Protein AF-A0A7V9NKD0-F1 (afdb_monomer_lite)

pLDDT: mean 90.9, std 12.56, range [38.41, 98.81]

Structure (mmCIF, N/CA/C/O backbone):
data_AF-A0A7V9NKD0-F1
#
_entry.id   AF-A0A7V9NKD0-F1
#
loop_
_atom_site.group_PDB
_atom_site.id
_atom_site.type_symbol
_atom_site.label_atom_id
_atom_site.label_alt_id
_atom_site.label_comp_id
_atom_site.label_asym_id
_atom_site.label_entity_id
_atom_site.label_seq_id
_atom_site.pdbx_PDB_ins_code
_atom_site.Cartn_x
_atom_site.Cartn_y
_atom_site.Cartn_z
_atom_site.occupancy
_atom_site.B_iso_or_equiv
_atom_site.auth_seq_id
_atom_site.auth_comp_id
_atom_site.auth_asym_id
_atom_site.auth_atom_id
_atom_site.pdbx_PDB_model_num
ATOM 1 N N . MET A 1 1 ? 20.950 27.154 -24.302 1.00 38.41 1 MET A N 1
ATOM 2 C CA . MET A 1 1 ? 19.906 26.334 -23.655 1.00 38.41 1 MET A CA 1
ATOM 3 C C . MET A 1 1 ? 20.230 24.880 -23.964 1.00 38.41 1 MET A C 1
ATOM 5 O O . MET A 1 1 ? 20.122 24.531 -25.132 1.00 38.41 1 MET A O 1
ATOM 9 N N . PRO A 1 2 ? 20.737 24.061 -23.029 1.00 47.97 2 PRO A N 1
ATOM 10 C CA . PRO A 1 2 ? 20.968 22.654 -23.325 1.00 47.97 2 PRO A CA 1
ATOM 11 C C . PRO A 1 2 ? 19.629 21.907 -23.300 1.00 47.97 2 PRO A C 1
ATOM 13 O O . PRO A 1 2 ? 18.811 22.114 -22.407 1.00 47.97 2 PRO A O 1
ATOM 16 N N . HIS A 1 3 ? 19.400 21.084 -24.321 1.00 48.84 3 HIS A N 1
ATOM 17 C CA . HIS A 1 3 ? 18.248 20.198 -24.432 1.00 48.84 3 HIS A CA 1
ATOM 18 C C . HIS A 1 3 ? 18.273 19.200 -23.267 1.00 48.84 3 HIS A C 1
ATOM 20 O O . HIS A 1 3 ? 19.286 18.535 -23.052 1.00 48.84 3 HIS A O 1
ATOM 26 N N . ALA A 1 4 ? 17.189 19.119 -22.494 1.00 56.69 4 ALA A N 1
ATOM 27 C CA . ALA A 1 4 ? 17.049 18.122 -21.441 1.00 56.69 4 ALA A CA 1
ATOM 28 C C . ALA A 1 4 ? 16.957 16.733 -22.093 1.00 56.69 4 ALA A C 1
ATOM 30 O O . ALA A 1 4 ? 15.902 16.325 -22.571 1.00 56.69 4 ALA A O 1
ATOM 31 N N . HIS A 1 5 ? 18.088 16.038 -22.186 1.00 58.84 5 HIS A N 1
ATOM 32 C CA . HIS A 1 5 ? 18.107 14.617 -22.502 1.00 58.84 5 HIS A CA 1
ATOM 33 C C . HIS A 1 5 ? 17.499 13.869 -21.311 1.00 58.84 5 HIS A C 1
ATOM 35 O O . HIS A 1 5 ? 17.912 14.114 -20.179 1.00 58.84 5 HIS A O 1
ATOM 41 N N . ALA A 1 6 ? 16.518 12.997 -21.566 1.00 62.44 6 ALA A N 1
ATOM 42 C CA . ALA A 1 6 ? 15.931 12.143 -20.536 1.00 62.44 6 ALA A CA 1
ATOM 43 C C . ALA A 1 6 ? 17.046 11.375 -19.816 1.00 62.44 6 ALA A C 1
ATOM 45 O O . ALA A 1 6 ? 17.891 10.744 -20.462 1.00 62.44 6 ALA A O 1
ATOM 46 N N . SER A 1 7 ? 17.077 11.465 -18.490 1.00 69.75 7 SER A N 1
ATOM 47 C CA . SER A 1 7 ? 18.040 10.727 -17.687 1.00 69.75 7 SER A CA 1
ATOM 48 C C . SER A 1 7 ? 17.719 9.224 -17.731 1.00 69.75 7 SER A C 1
ATOM 50 O O . SER A 1 7 ? 16.583 8.830 -18.010 1.00 69.75 7 SER A O 1
ATOM 52 N N . PRO A 1 8 ? 18.690 8.344 -17.432 1.00 68.19 8 PRO A N 1
ATOM 53 C CA . PRO A 1 8 ? 18.405 6.923 -17.245 1.00 68.19 8 PRO A CA 1
ATOM 54 C C . PRO A 1 8 ? 17.301 6.658 -16.202 1.00 68.19 8 PRO A C 1
ATOM 56 O O . PRO A 1 8 ? 16.548 5.698 -16.357 1.00 68.19 8 PRO A O 1
ATOM 59 N N . GLY A 1 9 ? 17.173 7.521 -15.184 1.00 75.00 9 GLY A N 1
ATOM 60 C CA . GLY A 1 9 ? 16.097 7.471 -14.189 1.00 75.00 9 GLY A CA 1
ATOM 61 C C . GLY A 1 9 ? 14.720 7.754 -14.792 1.00 75.00 9 GLY A C 1
ATOM 62 O O . GLY A 1 9 ? 13.778 7.005 -14.539 1.00 75.00 9 GLY A O 1
ATOM 63 N N . ASP A 1 10 ? 14.620 8.748 -15.680 1.00 78.06 10 ASP A N 1
ATOM 64 C CA . ASP A 1 10 ? 13.370 9.089 -16.377 1.00 78.06 10 ASP A CA 1
ATOM 65 C C . ASP A 1 10 ? 12.874 7.939 -17.261 1.00 78.06 10 ASP A C 1
ATOM 67 O O . ASP A 1 10 ? 11.694 7.589 -17.243 1.00 78.06 10 ASP A O 1
ATOM 71 N N . VAL A 1 11 ? 13.780 7.309 -18.017 1.00 81.44 11 VAL A N 1
ATOM 72 C CA . VAL A 1 11 ? 13.440 6.160 -18.875 1.00 81.44 11 VAL A CA 1
ATOM 73 C C . VAL A 1 11 ? 12.959 4.981 -18.030 1.00 81.44 11 VAL A C 1
ATOM 75 O O . VAL A 1 11 ? 11.964 4.337 -18.366 1.00 81.44 11 VAL A O 1
ATOM 78 N N . GLN A 1 12 ? 13.631 4.720 -16.907 1.00 83.00 12 GLN A N 1
ATOM 79 C CA . GLN A 1 12 ? 13.252 3.640 -16.003 1.00 83.00 12 GLN A CA 1
ATOM 80 C C . GLN A 1 12 ? 11.898 3.901 -15.337 1.00 83.00 12 GLN A C 1
ATOM 82 O O . GLN A 1 12 ? 11.090 2.980 -15.211 1.00 83.00 12 GLN A O 1
ATOM 87 N N . ALA A 1 13 ? 11.623 5.146 -14.952 1.00 85.44 13 ALA A N 1
ATOM 88 C CA . ALA A 1 13 ? 10.338 5.545 -14.404 1.00 85.44 13 ALA A CA 1
ATOM 89 C C . ALA A 1 13 ? 9.192 5.356 -15.406 1.00 85.44 13 ALA A C 1
ATOM 91 O O . ALA A 1 13 ? 8.137 4.844 -15.029 1.00 85.44 13 ALA A O 1
ATOM 92 N N . VAL A 1 14 ? 9.394 5.727 -16.675 1.00 88.94 14 VAL A N 1
ATOM 93 C CA . VAL A 1 14 ? 8.405 5.491 -17.740 1.00 88.94 14 VAL A CA 1
ATOM 94 C C . VAL A 1 14 ? 8.135 3.999 -17.899 1.00 88.94 14 VAL A C 1
ATOM 96 O O . VAL A 1 14 ? 6.975 3.600 -17.860 1.00 88.94 14 VAL A O 1
ATOM 99 N N . ALA A 1 15 ? 9.176 3.167 -17.967 1.00 89.88 15 ALA A N 1
ATOM 100 C CA . ALA A 1 15 ? 9.013 1.716 -18.060 1.00 89.88 15 ALA A CA 1
ATOM 101 C C . ALA A 1 15 ? 8.244 1.132 -16.857 1.00 89.88 15 ALA A C 1
ATOM 103 O O . ALA A 1 15 ? 7.357 0.295 -17.028 1.00 89.88 15 ALA A O 1
ATOM 104 N N . THR A 1 16 ? 8.523 1.607 -15.638 1.00 93.06 16 THR A N 1
ATOM 105 C CA . THR A 1 16 ? 7.759 1.219 -14.442 1.00 93.06 16 THR A CA 1
ATOM 106 C C . THR A 1 16 ? 6.286 1.609 -14.583 1.00 93.06 16 THR A C 1
ATOM 108 O O . THR A 1 16 ? 5.412 0.784 -14.324 1.00 93.06 16 THR A O 1
ATOM 111 N N . MET A 1 17 ? 5.982 2.833 -15.027 1.00 94.00 17 MET A N 1
ATOM 112 C CA . MET A 1 17 ? 4.598 3.291 -15.225 1.00 94.00 17 MET A CA 1
ATOM 113 C C . MET A 1 17 ? 3.870 2.513 -16.328 1.00 94.00 17 MET A C 1
ATOM 115 O O . MET A 1 17 ? 2.688 2.206 -16.177 1.00 94.00 17 MET A O 1
ATOM 119 N N . GLU A 1 18 ? 4.558 2.142 -17.408 1.00 94.88 18 GLU A N 1
ATOM 120 C CA . GLU A 1 18 ? 4.004 1.279 -18.457 1.00 94.88 18 GLU A CA 1
ATOM 121 C C . GLU A 1 18 ? 3.605 -0.091 -17.897 1.00 94.88 18 GLU A C 1
ATOM 123 O O . GLU A 1 18 ? 2.497 -0.567 -18.152 1.00 94.88 18 GLU A O 1
ATOM 128 N N . GLN A 1 19 ? 4.461 -0.699 -17.071 1.00 96.50 19 GLN A N 1
ATOM 129 C CA . GLN A 1 19 ? 4.154 -1.968 -16.407 1.00 96.50 19 GLN A CA 1
ATOM 130 C C . GLN A 1 19 ? 2.996 -1.836 -15.407 1.00 96.50 19 GLN A C 1
ATOM 132 O O . GLN A 1 19 ? 2.135 -2.716 -15.348 1.00 96.50 19 GLN A O 1
ATOM 137 N N . GLN A 1 20 ? 2.931 -0.731 -14.656 1.00 97.00 20 GLN A N 1
ATOM 138 C CA . GLN A 1 20 ? 1.811 -0.439 -13.756 1.00 97.00 20 GLN A CA 1
ATOM 139 C C . GLN A 1 20 ? 0.487 -0.332 -14.522 1.00 97.00 20 GLN A C 1
ATOM 141 O O . GLN A 1 20 ? -0.511 -0.938 -14.127 1.00 97.00 20 GLN A O 1
ATOM 146 N N . LEU A 1 21 ? 0.476 0.401 -15.638 1.00 97.12 21 LEU A N 1
ATOM 147 C CA . LEU A 1 21 ? -0.704 0.541 -16.487 1.00 97.12 21 LEU A CA 1
ATOM 148 C C . LEU A 1 21 ? -1.125 -0.806 -17.088 1.00 97.12 21 LEU A C 1
ATOM 150 O O . LEU A 1 21 ? -2.304 -1.155 -17.029 1.00 97.12 21 LEU A O 1
ATOM 154 N N . ALA A 1 22 ? -0.174 -1.583 -17.613 1.00 97.69 22 ALA A N 1
ATOM 155 C CA . ALA A 1 22 ? -0.443 -2.916 -18.147 1.00 97.69 22 ALA A CA 1
ATOM 156 C C . ALA A 1 22 ? -1.078 -3.829 -17.089 1.00 97.69 22 ALA A C 1
ATOM 158 O O . ALA A 1 22 ? -2.082 -4.489 -17.361 1.00 97.69 22 ALA A O 1
ATOM 159 N N . ALA A 1 23 ? -0.556 -3.819 -15.862 1.00 98.12 23 ALA A N 1
ATOM 160 C CA . ALA A 1 23 ? -1.126 -4.596 -14.770 1.00 98.12 23 ALA A CA 1
ATOM 161 C C . ALA A 1 23 ? -2.550 -4.160 -14.404 1.00 98.12 23 ALA A C 1
ATOM 163 O O . ALA A 1 23 ? -3.406 -5.012 -14.171 1.00 98.12 23 ALA A O 1
ATOM 164 N N . LEU A 1 24 ? -2.833 -2.856 -14.381 1.00 98.00 24 LEU A N 1
ATOM 165 C CA . LEU A 1 24 ? -4.179 -2.341 -14.114 1.00 98.00 24 LEU A CA 1
ATOM 166 C C . LEU A 1 24 ? -5.186 -2.767 -15.192 1.00 98.00 24 LEU A C 1
ATOM 168 O O . LEU A 1 24 ? -6.304 -3.161 -14.859 1.00 98.00 24 LEU A O 1
ATOM 172 N N . LEU A 1 25 ? -4.785 -2.752 -16.467 1.00 98.44 25 LEU A N 1
ATOM 173 C CA . LEU A 1 25 ? -5.613 -3.252 -17.570 1.00 98.44 25 LEU A CA 1
ATOM 174 C C . LEU A 1 25 ? -5.869 -4.759 -17.439 1.00 98.44 25 LEU A C 1
ATOM 176 O O . LEU A 1 25 ? -7.007 -5.207 -17.547 1.00 98.44 25 LEU A O 1
ATOM 180 N N . LEU A 1 26 ? -4.836 -5.540 -17.119 1.00 98.44 26 LEU A N 1
ATOM 181 C CA . LEU A 1 26 ? -4.969 -6.979 -16.876 1.00 98.44 26 LEU A CA 1
ATOM 182 C C . LEU A 1 26 ? -5.878 -7.281 -15.676 1.00 98.44 26 LEU A C 1
ATOM 184 O O . LEU A 1 26 ? -6.659 -8.230 -15.727 1.00 98.44 26 LEU A O 1
ATOM 188 N N . MET A 1 27 ? -5.826 -6.471 -14.615 1.00 98.19 27 MET A N 1
ATOM 189 C CA . MET A 1 27 ? -6.758 -6.577 -13.488 1.00 98.19 27 MET A CA 1
ATOM 190 C C . MET A 1 27 ? -8.203 -6.324 -13.921 1.00 98.19 27 MET A C 1
ATOM 192 O O . MET A 1 27 ? -9.085 -7.083 -13.521 1.00 98.19 27 MET A O 1
ATOM 196 N N . ALA A 1 28 ? -8.444 -5.306 -14.753 1.00 97.69 28 ALA A N 1
ATOM 197 C CA . ALA A 1 28 ? -9.773 -5.017 -15.294 1.00 97.69 28 ALA A CA 1
ATOM 198 C C . ALA A 1 28 ? -10.307 -6.160 -16.180 1.00 97.69 28 ALA A C 1
ATOM 200 O O . ALA A 1 28 ? -11.498 -6.463 -16.138 1.00 97.69 28 ALA A O 1
ATOM 201 N N . ASP A 1 29 ? -9.419 -6.851 -16.897 1.00 98.00 29 ASP A N 1
ATOM 202 C CA . ASP A 1 29 ? -9.729 -8.038 -17.705 1.00 98.00 29 ASP A CA 1
ATOM 203 C C . ASP A 1 29 ? -9.874 -9.337 -16.880 1.00 98.00 29 ASP A C 1
ATOM 205 O O . ASP A 1 29 ? -10.090 -10.414 -17.442 1.00 98.00 29 ASP A O 1
ATOM 209 N N . GLY A 1 30 ? -9.705 -9.288 -15.553 1.00 97.62 30 GLY A N 1
ATOM 210 C CA . GLY A 1 30 ? -9.736 -10.469 -14.679 1.00 97.62 30 GLY A CA 1
ATOM 211 C C . GLY A 1 30 ? -8.490 -11.364 -14.764 1.00 97.62 30 GLY A C 1
ATOM 212 O O . GLY A 1 30 ? -8.460 -12.456 -14.192 1.00 97.62 30 GLY A O 1
ATOM 213 N N . LYS A 1 31 ? -7.427 -10.913 -15.437 1.00 98.38 31 LYS A N 1
ATOM 214 C CA . LYS A 1 31 ? -6.146 -11.621 -15.603 1.00 98.38 31 LYS A CA 1
ATOM 215 C C . LYS A 1 31 ? -5.192 -11.313 -14.450 1.00 98.38 31 LYS A C 1
ATOM 217 O O . LYS A 1 31 ? -4.067 -10.850 -14.630 1.00 98.38 31 LYS A O 1
ATOM 222 N N . SER A 1 32 ? -5.639 -11.581 -13.226 1.00 97.62 32 SER A N 1
ATOM 223 C CA . SER A 1 32 ? -4.927 -11.159 -12.014 1.00 97.62 32 SER A CA 1
ATOM 224 C C . SER A 1 32 ? -3.547 -11.799 -11.833 1.00 97.62 32 SER A C 1
ATOM 226 O O . SER A 1 32 ? -2.692 -11.211 -11.183 1.00 97.62 32 SER A O 1
ATOM 228 N N . LYS A 1 33 ? -3.302 -12.995 -12.389 1.00 97.88 33 LYS A N 1
ATOM 229 C CA . LYS A 1 33 ? -1.971 -13.629 -12.328 1.00 97.88 33 LYS A CA 1
ATOM 230 C C . LYS A 1 33 ? -0.945 -12.835 -13.134 1.00 97.88 33 LYS A C 1
ATOM 232 O O . LYS A 1 33 ? 0.090 -12.468 -12.587 1.00 97.88 33 LYS A O 1
ATOM 237 N N . ASP A 1 34 ? -1.286 -12.514 -14.377 1.00 97.75 34 ASP A N 1
ATOM 238 C CA . ASP A 1 34 ? -0.429 -11.748 -15.282 1.00 97.75 34 ASP A CA 1
ATOM 239 C C . ASP A 1 34 ? -0.201 -10.335 -14.724 1.00 97.75 34 ASP A C 1
ATOM 241 O O . ASP A 1 34 ? 0.922 -9.839 -14.699 1.00 97.75 34 ASP A O 1
ATOM 245 N N . ALA A 1 35 ? -1.248 -9.709 -14.173 1.00 98.31 35 ALA A N 1
ATOM 246 C CA . ALA A 1 35 ? -1.127 -8.408 -13.520 1.00 98.31 35 ALA A CA 1
ATOM 247 C C . ALA A 1 35 ? -0.108 -8.408 -12.366 1.00 98.31 35 ALA A C 1
ATOM 249 O O . ALA A 1 35 ? 0.697 -7.483 -12.241 1.00 98.31 35 ALA A O 1
ATOM 250 N N . LEU A 1 36 ? -0.121 -9.449 -11.526 1.00 98.38 36 LEU A N 1
ATOM 251 C CA . LEU A 1 36 ? 0.832 -9.588 -10.423 1.00 98.38 36 LEU A CA 1
ATOM 252 C C . LEU A 1 36 ? 2.265 -9.799 -10.918 1.00 98.38 36 LEU A C 1
ATOM 254 O O . LEU A 1 36 ? 3.199 -9.311 -10.280 1.00 98.38 36 LEU A O 1
ATOM 258 N N . GLU A 1 37 ? 2.452 -10.486 -12.045 1.00 97.62 37 GLU A N 1
ATOM 259 C CA . GLU A 1 37 ? 3.766 -10.638 -12.667 1.00 97.62 37 GLU A CA 1
ATOM 260 C C . GLU A 1 37 ? 4.316 -9.280 -13.125 1.00 97.62 37 GLU A C 1
ATOM 262 O O . GLU A 1 37 ? 5.406 -8.890 -12.696 1.00 97.62 37 GLU A O 1
ATO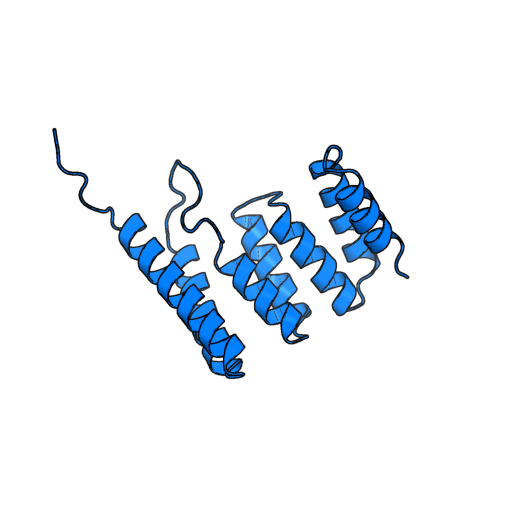M 267 N N . PHE A 1 38 ? 3.533 -8.509 -13.888 1.00 96.94 38 PHE A N 1
ATOM 268 C CA . PHE A 1 38 ? 3.918 -7.159 -14.322 1.00 96.94 38 PHE A CA 1
ATOM 269 C C . PHE A 1 38 ? 4.223 -6.231 -13.142 1.00 96.94 38 PHE A C 1
ATOM 271 O O . PHE A 1 38 ? 5.242 -5.541 -13.144 1.00 96.94 38 PHE A O 1
ATOM 278 N N . MET A 1 39 ? 3.396 -6.247 -12.096 1.00 98.00 39 MET A N 1
ATOM 279 C CA . MET A 1 39 ? 3.637 -5.414 -10.914 1.00 98.00 39 MET A CA 1
ATOM 280 C C . MET A 1 39 ? 4.861 -5.835 -10.108 1.00 98.00 39 MET A C 1
ATOM 282 O O . MET A 1 39 ? 5.544 -4.981 -9.543 1.00 98.00 39 MET A O 1
ATOM 286 N N . THR A 1 40 ? 5.161 -7.133 -10.046 1.00 96.75 40 THR A N 1
ATOM 287 C CA . THR A 1 40 ? 6.378 -7.620 -9.383 1.00 96.75 40 THR A CA 1
ATOM 288 C C . THR A 1 40 ? 7.619 -7.131 -10.125 1.00 96.75 40 THR A C 1
ATOM 290 O O . THR A 1 40 ? 8.583 -6.696 -9.492 1.00 96.75 40 THR A O 1
ATOM 293 N N . GLN A 1 41 ? 7.581 -7.139 -11.461 1.00 94.88 41 GLN A N 1
ATOM 294 C CA . GLN A 1 41 ? 8.650 -6.587 -12.292 1.00 94.88 41 GLN A CA 1
ATOM 295 C C . GLN A 1 41 ? 8.789 -5.072 -12.091 1.00 94.88 41 GLN A C 1
ATOM 297 O O . GLN A 1 41 ? 9.903 -4.609 -11.848 1.00 94.88 41 GLN A O 1
ATOM 302 N N . ALA A 1 42 ? 7.675 -4.332 -12.084 1.00 95.06 42 ALA A N 1
ATOM 303 C CA . ALA A 1 42 ? 7.655 -2.887 -11.847 1.00 95.06 42 ALA A CA 1
ATOM 304 C C . ALA A 1 42 ? 8.271 -2.518 -10.491 1.00 95.06 42 ALA A C 1
ATOM 306 O O . ALA A 1 42 ? 9.141 -1.652 -10.407 1.00 95.06 42 ALA A O 1
ATOM 307 N N . ALA A 1 43 ? 7.881 -3.228 -9.430 1.00 95.12 43 ALA A N 1
ATOM 308 C CA . ALA A 1 43 ? 8.425 -3.022 -8.092 1.00 95.12 43 ALA A CA 1
ATOM 309 C C . ALA A 1 43 ? 9.932 -3.311 -8.025 1.00 95.12 43 ALA A C 1
ATOM 311 O O . ALA A 1 43 ? 10.694 -2.516 -7.478 1.00 95.12 43 ALA A O 1
ATOM 312 N N . ALA A 1 44 ? 10.384 -4.417 -8.621 1.00 92.50 44 ALA A N 1
ATOM 313 C CA . ALA A 1 44 ? 11.805 -4.758 -8.661 1.00 92.50 44 ALA A CA 1
ATOM 314 C C . ALA A 1 44 ? 12.633 -3.782 -9.515 1.00 92.50 44 ALA A C 1
ATOM 316 O O . ALA A 1 44 ? 13.824 -3.601 -9.263 1.00 92.50 44 ALA A O 1
ATOM 317 N N . ALA A 1 45 ? 12.036 -3.187 -10.547 1.00 89.75 45 ALA A N 1
ATOM 318 C CA . ALA A 1 45 ? 12.678 -2.187 -11.387 1.00 89.75 45 ALA A CA 1
ATOM 319 C C . ALA A 1 45 ? 12.828 -0.845 -10.653 1.00 89.75 45 ALA A C 1
ATOM 321 O O . ALA A 1 45 ? 13.924 -0.283 -10.613 1.00 89.75 45 ALA A O 1
ATOM 322 N N . GLU A 1 46 ? 11.766 -0.375 -9.996 1.00 89.81 46 GLU A N 1
ATOM 323 C CA . GLU A 1 46 ? 11.798 0.851 -9.192 1.00 89.81 46 GLU A CA 1
ATOM 324 C C . GLU A 1 46 ? 12.788 0.749 -8.023 1.00 89.81 46 GLU A C 1
ATOM 326 O O . GLU A 1 46 ? 13.563 1.677 -7.790 1.00 89.81 46 GLU A O 1
ATOM 331 N N . ASP A 1 47 ? 12.852 -0.398 -7.338 1.00 88.50 47 ASP A N 1
ATOM 332 C CA . ASP A 1 47 ? 13.775 -0.601 -6.213 1.00 88.50 47 ASP A CA 1
ATOM 333 C C . ASP A 1 47 ? 15.251 -0.431 -6.600 1.00 88.50 47 ASP A C 1
ATOM 335 O O . ASP A 1 47 ? 16.061 -0.004 -5.776 1.00 88.50 47 ASP A O 1
ATOM 339 N N . ARG A 1 48 ? 15.606 -0.725 -7.858 1.00 85.56 48 ARG A N 1
ATOM 340 C CA . ARG A 1 48 ? 16.970 -0.563 -8.391 1.00 85.56 48 ARG A CA 1
ATOM 341 C C . ARG A 1 48 ? 17.298 0.874 -8.779 1.00 85.56 48 ARG A C 1
ATOM 343 O O . ARG A 1 48 ? 18.460 1.175 -9.045 1.00 85.56 48 ARG A O 1
ATOM 350 N N . THR A 1 49 ? 16.300 1.750 -8.822 1.00 79.88 49 THR A N 1
ATOM 351 C CA . THR A 1 49 ? 16.506 3.154 -9.167 1.00 79.88 49 THR A CA 1
ATOM 352 C C . THR A 1 49 ? 17.077 3.882 -7.948 1.00 79.88 49 THR A C 1
ATOM 354 O O . THR A 1 49 ? 16.522 3.739 -6.848 1.00 79.88 49 THR A O 1
ATOM 357 N N . PRO A 1 50 ? 18.172 4.652 -8.098 1.00 74.44 50 PRO A N 1
ATOM 358 C CA . PRO A 1 50 ? 18.701 5.481 -7.024 1.00 74.44 50 PRO A CA 1
ATOM 359 C C . PRO A 1 50 ? 17.640 6.426 -6.459 1.00 74.44 50 PRO A C 1
ATOM 361 O O . PRO A 1 50 ? 16.665 6.775 -7.122 1.00 74.44 50 PRO A O 1
ATOM 364 N N . TYR A 1 51 ? 17.834 6.853 -5.215 1.00 68.62 51 TYR A N 1
ATOM 365 C CA . TYR A 1 51 ? 17.012 7.916 -4.659 1.00 68.62 51 TYR A CA 1
ATOM 366 C C . TYR A 1 51 ? 17.420 9.238 -5.318 1.00 68.62 51 TYR A C 1
ATOM 368 O O . TYR A 1 51 ? 18.523 9.733 -5.081 1.00 68.62 51 TYR A O 1
ATOM 376 N N . GLU A 1 52 ? 16.564 9.787 -6.175 1.00 66.94 52 GLU A N 1
ATOM 377 C CA . GLU A 1 52 ? 16.801 11.085 -6.804 1.00 66.94 52 GLU A CA 1
ATOM 378 C C . GLU A 1 52 ? 16.285 12.231 -5.924 1.00 66.94 52 GLU A C 1
ATOM 380 O O . GLU A 1 52 ? 15.312 12.093 -5.179 1.00 66.94 52 GLU A O 1
ATOM 385 N N . PHE A 1 53 ? 16.950 13.387 -5.996 1.00 55.69 53 PHE A N 1
ATOM 386 C CA . PHE A 1 53 ? 16.471 14.607 -5.352 1.00 55.69 53 PHE A CA 1
ATOM 387 C C . PHE A 1 53 ? 15.350 15.220 -6.192 1.00 55.69 53 PHE A C 1
ATOM 389 O O . PHE A 1 53 ? 15.593 15.760 -7.267 1.00 55.69 53 PHE A O 1
ATOM 396 N N . GLY A 1 54 ? 14.125 15.171 -5.681 1.00 62.09 54 GLY A N 1
ATOM 397 C CA . GLY A 1 54 ? 12.948 15.701 -6.359 1.00 62.09 54 GLY A CA 1
ATOM 398 C C . GLY A 1 54 ? 11.679 14.994 -5.888 1.00 62.09 54 GLY A C 1
ATOM 399 O O . GLY A 1 54 ? 11.737 14.171 -4.971 1.00 62.09 54 GLY A O 1
ATOM 400 N N . PRO A 1 55 ? 10.513 15.316 -6.471 1.00 62.78 55 PRO A N 1
ATOM 401 C CA . PRO A 1 55 ? 9.311 14.515 -6.280 1.00 62.78 55 PRO A CA 1
ATOM 402 C C 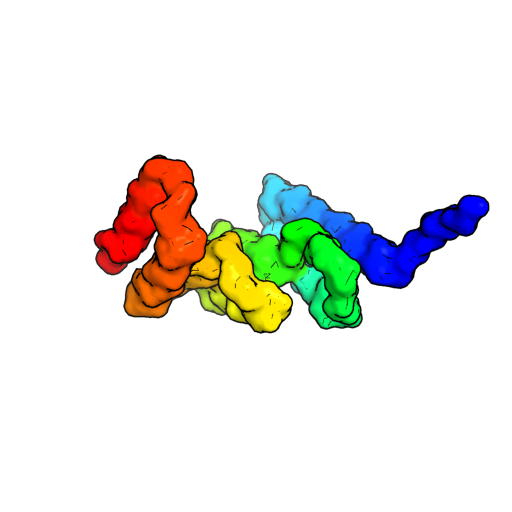. PRO A 1 55 ? 9.591 13.051 -6.658 1.00 62.78 55 PRO A C 1
ATOM 404 O O . PRO A 1 55 ? 10.300 12.818 -7.636 1.00 62.78 55 PRO A O 1
ATOM 407 N N . PRO A 1 56 ? 9.050 12.064 -5.924 1.00 64.94 56 PRO A N 1
ATOM 408 C CA . PRO A 1 56 ? 9.244 10.664 -6.272 1.00 64.94 56 PRO A CA 1
ATOM 409 C C . PRO A 1 56 ? 8.686 10.388 -7.671 1.00 64.94 56 PRO A C 1
ATOM 411 O O . PRO A 1 56 ? 7.541 10.736 -7.972 1.00 64.94 56 PRO A O 1
ATOM 414 N N . VAL A 1 57 ? 9.500 9.749 -8.508 1.00 71.50 57 VAL A N 1
ATOM 415 C CA . VAL A 1 57 ? 9.097 9.256 -9.824 1.00 71.50 57 VAL A CA 1
ATOM 416 C C . VAL A 1 57 ? 9.260 7.729 -9.811 1.00 71.50 57 VAL A C 1
ATOM 418 O O . VAL A 1 57 ? 10.363 7.255 -9.539 1.00 71.50 57 VAL A O 1
ATOM 421 N N . PRO A 1 58 ? 8.194 6.947 -10.063 1.00 78.56 58 PRO A N 1
ATOM 422 C CA . PRO A 1 58 ? 6.829 7.373 -10.386 1.00 78.56 58 PRO A CA 1
ATOM 423 C C . PRO A 1 58 ? 6.059 7.980 -9.190 1.00 78.56 58 PRO A C 1
ATOM 425 O O . PRO A 1 58 ? 6.315 7.632 -8.036 1.00 78.56 58 PRO A O 1
ATOM 428 N N . PRO A 1 59 ? 5.050 8.845 -9.441 1.00 84.38 59 PRO A N 1
ATOM 429 C CA . PRO A 1 59 ? 4.253 9.469 -8.376 1.00 84.38 59 PRO A CA 1
ATOM 430 C C . PRO A 1 59 ? 3.474 8.447 -7.527 1.00 84.38 59 PRO A C 1
ATOM 432 O O . PRO A 1 59 ? 3.246 8.657 -6.328 1.00 84.38 59 PRO A O 1
ATOM 435 N N . LYS A 1 60 ? 3.083 7.319 -8.136 1.00 91.25 60 LYS A N 1
ATOM 436 C CA . LYS A 1 60 ? 2.561 6.134 -7.449 1.00 91.25 60 LYS A CA 1
ATOM 437 C C . LYS A 1 60 ? 3.682 5.093 -7.337 1.00 91.25 60 LYS A C 1
ATOM 439 O O . LYS A 1 60 ? 4.003 4.475 -8.351 1.00 91.25 60 LYS A O 1
ATOM 444 N N . PRO A 1 61 ? 4.237 4.846 -6.138 1.00 93.50 61 PRO A N 1
ATOM 445 C CA . PRO A 1 61 ? 5.231 3.796 -5.961 1.00 93.50 61 PRO A CA 1
ATOM 446 C C . PRO A 1 61 ? 4.659 2.428 -6.339 1.00 93.50 61 PRO A C 1
ATOM 448 O O . PRO A 1 61 ? 3.548 2.069 -5.928 1.00 93.50 61 PRO A O 1
ATOM 451 N N . ALA A 1 62 ? 5.421 1.638 -7.086 1.00 95.94 62 ALA A N 1
ATOM 452 C CA . ALA A 1 62 ? 5.026 0.320 -7.564 1.00 95.94 62 ALA A CA 1
ATOM 453 C C . ALA A 1 62 ? 4.780 -0.656 -6.413 1.00 95.94 62 ALA A C 1
ATOM 455 O O . ALA A 1 62 ? 3.823 -1.425 -6.471 1.00 95.94 62 ALA A O 1
ATOM 456 N N . ARG A 1 63 ? 5.566 -0.579 -5.329 1.00 97.06 63 ARG A N 1
ATOM 457 C CA . ARG A 1 63 ? 5.318 -1.356 -4.102 1.00 97.06 63 ARG A CA 1
ATOM 458 C C . ARG A 1 63 ? 3.944 -1.040 -3.503 1.00 97.06 63 ARG A C 1
ATOM 460 O O . ARG A 1 63 ? 3.192 -1.952 -3.179 1.00 97.06 63 ARG A O 1
ATOM 467 N N . GLU A 1 64 ? 3.567 0.235 -3.428 1.00 97.81 64 GLU A N 1
ATOM 468 C CA . GLU A 1 64 ? 2.253 0.627 -2.911 1.00 97.81 64 GLU A CA 1
ATOM 469 C C . GLU A 1 64 ? 1.110 0.129 -3.810 1.00 97.81 64 GLU A C 1
ATOM 471 O O . GLU A 1 64 ? 0.126 -0.409 -3.309 1.00 97.81 64 GLU A O 1
ATOM 476 N N . LEU A 1 65 ? 1.236 0.269 -5.136 1.00 98.19 65 LEU A N 1
ATOM 477 C CA . LEU A 1 65 ? 0.221 -0.233 -6.072 1.00 98.19 65 LEU A CA 1
ATOM 478 C C . LEU A 1 65 ? 0.112 -1.769 -6.048 1.00 98.19 65 LEU A C 1
ATOM 480 O O . LEU A 1 65 ? -0.989 -2.315 -6.093 1.00 98.19 65 LEU A O 1
ATOM 484 N N . LEU A 1 66 ? 1.235 -2.482 -5.935 1.00 98.56 66 LEU A N 1
ATOM 485 C CA . LEU A 1 66 ? 1.224 -3.941 -5.831 1.00 98.56 66 LEU A CA 1
ATOM 486 C C . LEU A 1 66 ? 0.529 -4.385 -4.537 1.00 98.56 66 LEU A C 1
ATOM 488 O O . LEU A 1 66 ? -0.257 -5.330 -4.566 1.00 98.56 66 LEU A O 1
ATOM 492 N N . GLY A 1 67 ? 0.757 -3.680 -3.424 1.00 98.62 67 GLY A N 1
ATOM 493 C CA . GLY A 1 67 ? 0.032 -3.900 -2.171 1.00 98.62 67 GLY A CA 1
ATOM 494 C C . GLY A 1 67 ? -1.482 -3.721 -2.320 1.00 98.62 67 GLY A C 1
ATOM 495 O O . GLY A 1 67 ? -2.250 -4.564 -1.860 1.00 98.62 67 GLY A O 1
ATOM 496 N N . GLU A 1 68 ? -1.929 -2.676 -3.018 1.00 98.62 68 GLU A N 1
ATOM 497 C CA . GLU A 1 68 ? -3.356 -2.435 -3.291 1.00 98.62 68 GLU A CA 1
ATOM 498 C C . GLU A 1 68 ? -3.985 -3.546 -4.140 1.00 98.62 68 GLU A C 1
ATOM 500 O O . GLU A 1 68 ? -5.068 -4.040 -3.813 1.00 98.62 68 GLU A O 1
ATOM 505 N N . ILE A 1 69 ? -3.291 -3.988 -5.192 1.00 98.56 69 ILE A N 1
ATOM 506 C CA . ILE A 1 69 ? -3.742 -5.103 -6.032 1.00 98.56 69 ILE A CA 1
ATOM 507 C C . ILE A 1 69 ? -3.842 -6.383 -5.195 1.00 98.56 69 ILE A C 1
ATOM 509 O O . ILE A 1 69 ? -4.869 -7.061 -5.226 1.00 98.56 69 ILE A O 1
ATOM 513 N N . LEU A 1 70 ? -2.828 -6.694 -4.388 1.00 98.75 70 LEU A N 1
ATOM 514 C CA . LEU A 1 70 ? -2.838 -7.868 -3.513 1.00 98.75 70 LEU A CA 1
ATOM 515 C C . LEU A 1 70 ? -3.985 -7.827 -2.490 1.00 98.75 70 LEU A C 1
ATOM 517 O O . LEU A 1 70 ? -4.661 -8.842 -2.319 1.00 98.75 70 LEU A O 1
ATOM 521 N N . LEU A 1 71 ? -4.261 -6.671 -1.877 1.00 98.56 71 LEU A N 1
ATOM 522 C CA . LEU A 1 71 ? -5.417 -6.481 -0.989 1.00 98.56 71 LEU A CA 1
ATOM 523 C C . LEU A 1 71 ? -6.743 -6.754 -1.699 1.00 98.56 71 LEU A C 1
ATOM 525 O O . LEU A 1 71 ? -7.591 -7.473 -1.170 1.00 98.56 71 LEU A O 1
ATOM 529 N N . SER A 1 72 ? -6.922 -6.213 -2.909 1.00 97.88 72 SER A N 1
ATOM 530 C CA . SER A 1 72 ? -8.150 -6.426 -3.690 1.00 97.88 72 SER A CA 1
AT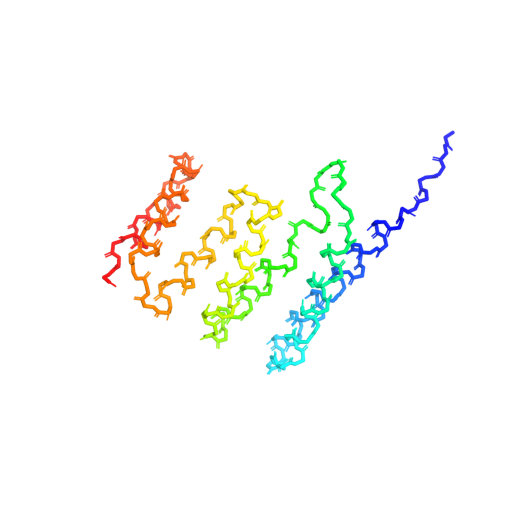OM 531 C C . SER A 1 72 ? -8.382 -7.897 -4.054 1.00 97.88 72 SER A C 1
ATOM 533 O O . SER A 1 72 ? -9.521 -8.321 -4.222 1.00 97.88 72 SER A O 1
ATOM 535 N N . LEU A 1 73 ? -7.307 -8.688 -4.111 1.00 98.00 73 LEU A N 1
ATOM 536 C CA . LEU A 1 73 ? -7.332 -10.133 -4.340 1.00 98.00 73 LEU A CA 1
ATOM 537 C C . LEU A 1 73 ? -7.416 -10.958 -3.044 1.00 98.00 73 LEU A C 1
ATOM 539 O O . LEU A 1 73 ? -7.303 -12.183 -3.099 1.00 98.00 73 LEU A O 1
ATOM 543 N N . GLY A 1 74 ? -7.559 -10.318 -1.880 1.00 97.94 74 GLY A N 1
ATOM 544 C CA . GLY A 1 74 ? -7.619 -10.991 -0.580 1.00 97.94 74 GLY A CA 1
ATOM 545 C C . GLY A 1 74 ? -6.285 -11.562 -0.094 1.00 97.94 74 GLY A C 1
ATOM 546 O O . GLY A 1 74 ? -6.260 -12.389 0.812 1.00 97.94 74 GLY A O 1
ATOM 547 N N . ARG A 1 75 ? -5.159 -11.151 -0.688 1.00 98.38 75 ARG A N 1
ATOM 548 C CA . ARG A 1 75 ? -3.810 -11.626 -0.341 1.00 98.38 75 ARG A CA 1
ATOM 549 C C . ARG A 1 75 ? -3.154 -10.689 0.673 1.00 98.38 75 ARG A C 1
ATOM 551 O O . ARG A 1 75 ? -2.110 -10.100 0.395 1.00 98.38 75 ARG A O 1
ATOM 558 N N . ALA A 1 76 ? -3.787 -10.557 1.837 1.00 98.50 76 ALA A N 1
ATOM 559 C CA . ALA A 1 76 ? -3.428 -9.598 2.881 1.00 98.50 76 ALA A CA 1
ATOM 560 C C . ALA A 1 76 ? -1.958 -9.692 3.324 1.00 98.50 76 ALA A C 1
ATOM 562 O O . ALA A 1 76 ? -1.254 -8.685 3.320 1.00 98.50 76 ALA A O 1
ATOM 563 N N . ASP A 1 77 ? -1.461 -10.900 3.607 1.00 98.38 77 ASP A N 1
ATOM 564 C CA . ASP A 1 77 ? -0.082 -11.097 4.077 1.00 98.38 77 ASP A CA 1
ATOM 565 C C . ASP A 1 77 ? 0.959 -10.661 3.041 1.00 98.38 77 ASP A C 1
ATOM 567 O O . ASP A 1 77 ? 1.975 -10.054 3.373 1.00 98.38 77 ASP A O 1
ATOM 571 N N . LEU A 1 78 ? 0.690 -10.917 1.758 1.00 98.50 78 LEU A N 1
ATOM 572 C CA . LEU A 1 78 ? 1.570 -10.466 0.682 1.00 98.50 78 LEU A CA 1
ATOM 573 C C . LEU A 1 78 ? 1.487 -8.951 0.504 1.00 98.50 78 LEU A C 1
ATOM 575 O O . LEU A 1 78 ? 2.512 -8.319 0.252 1.00 98.50 78 LEU A O 1
ATOM 579 N N . ALA A 1 79 ? 0.293 -8.367 0.635 1.00 98.81 79 ALA A N 1
ATOM 580 C CA . ALA A 1 79 ? 0.104 -6.926 0.539 1.00 98.81 79 ALA A CA 1
ATOM 581 C C . ALA A 1 79 ? 0.854 -6.178 1.645 1.00 98.81 79 ALA A C 1
ATOM 583 O O . ALA A 1 79 ? 1.540 -5.195 1.358 1.00 98.81 79 ALA A O 1
ATOM 584 N N . ARG A 1 80 ? 0.781 -6.687 2.881 1.00 98.69 80 ARG A N 1
ATOM 585 C CA . ARG A 1 80 ? 1.512 -6.172 4.043 1.00 98.69 80 ARG A CA 1
ATOM 586 C C . ARG A 1 80 ? 2.992 -5.980 3.728 1.00 98.69 80 ARG A C 1
ATOM 588 O O . ARG A 1 80 ? 3.505 -4.876 3.891 1.00 98.69 80 ARG A O 1
ATOM 595 N N . VAL A 1 81 ? 3.643 -7.016 3.191 1.00 98.50 81 VAL A N 1
ATOM 596 C CA . VAL A 1 81 ? 5.067 -6.971 2.815 1.00 98.50 81 VAL A CA 1
ATOM 597 C C . VAL A 1 81 ? 5.350 -5.827 1.839 1.00 98.50 81 VAL A C 1
ATOM 599 O O . VAL A 1 81 ? 6.357 -5.135 1.967 1.00 98.50 81 VAL A O 1
ATOM 602 N N . GLN A 1 82 ? 4.467 -5.582 0.868 1.00 98.62 82 GLN A N 1
ATOM 603 C CA . GLN A 1 82 ? 4.681 -4.506 -0.103 1.00 98.62 82 GLN A CA 1
ATOM 604 C C . GLN A 1 82 ? 4.546 -3.117 0.514 1.00 98.62 82 GLN A C 1
ATOM 606 O O . GLN A 1 82 ? 5.333 -2.227 0.190 1.00 98.62 82 GLN A O 1
ATOM 611 N N . PHE A 1 83 ? 3.583 -2.922 1.415 1.00 98.69 83 PHE A N 1
ATOM 612 C CA . PHE A 1 83 ? 3.440 -1.651 2.117 1.00 98.69 83 PHE A CA 1
ATOM 613 C C . PHE A 1 83 ? 4.598 -1.400 3.085 1.00 98.69 83 PHE A C 1
ATOM 615 O O . PHE A 1 83 ? 5.106 -0.281 3.124 1.00 98.69 83 PHE A O 1
ATOM 622 N N . GLU A 1 84 ? 5.075 -2.425 3.795 1.00 98.25 84 GLU A N 1
ATOM 623 C CA . GLU A 1 84 ? 6.272 -2.335 4.641 1.00 98.25 84 GLU A CA 1
ATOM 624 C C . GLU A 1 84 ? 7.504 -1.935 3.812 1.00 98.25 84 GLU A C 1
ATOM 626 O O . GLU A 1 84 ? 8.183 -0.965 4.149 1.00 98.25 84 GLU A O 1
ATOM 631 N N . LEU A 1 85 ? 7.745 -2.590 2.668 1.00 96.94 85 LEU A N 1
ATOM 632 C CA . LEU A 1 85 ? 8.827 -2.219 1.744 1.00 96.94 85 LEU A CA 1
ATOM 633 C C . LEU A 1 85 ? 8.668 -0.791 1.202 1.00 96.94 85 LEU A C 1
ATOM 635 O O . LEU A 1 85 ? 9.641 -0.040 1.125 1.00 96.94 85 LEU A O 1
ATOM 639 N N . SER A 1 86 ? 7.442 -0.383 0.870 1.00 95.88 86 SER A N 1
ATOM 640 C CA . SER A 1 86 ? 7.158 0.990 0.446 1.00 95.88 86 SER A CA 1
ATOM 641 C C . SER A 1 86 ? 7.502 2.009 1.536 1.00 95.88 86 SER A C 1
ATOM 643 O O . SER A 1 86 ? 8.017 3.081 1.213 1.00 95.88 86 SER A O 1
ATOM 645 N N . LEU A 1 87 ? 7.235 1.695 2.805 1.00 96.31 87 LEU A N 1
ATOM 646 C CA . LEU A 1 87 ? 7.498 2.576 3.945 1.00 96.31 87 LEU A CA 1
ATOM 647 C C . LEU A 1 87 ? 8.981 2.651 4.314 1.00 96.31 87 LEU A C 1
ATOM 649 O O . LEU A 1 87 ? 9.408 3.677 4.839 1.00 96.31 87 LEU A O 1
ATOM 653 N N . LEU A 1 88 ? 9.782 1.629 3.994 1.00 93.69 88 LEU A N 1
ATOM 654 C CA . LEU A 1 88 ? 11.242 1.717 4.113 1.00 93.69 88 LEU A CA 1
ATOM 655 C C . LEU A 1 88 ? 11.816 2.795 3.186 1.00 93.69 88 LEU A C 1
ATOM 657 O O . LEU A 1 88 ? 12.721 3.527 3.580 1.00 93.69 88 LEU A O 1
ATOM 661 N N . ARG A 1 89 ? 11.282 2.906 1.963 1.00 88.25 89 ARG A N 1
ATOM 662 C CA . ARG A 1 89 ? 11.733 3.895 0.971 1.00 88.25 89 ARG A CA 1
ATOM 663 C C . ARG A 1 89 ? 11.116 5.275 1.200 1.00 88.25 89 ARG A C 1
ATOM 665 O O . ARG A 1 89 ? 11.788 6.282 1.000 1.00 88.25 89 ARG A O 1
ATOM 672 N N . ALA A 1 90 ? 9.853 5.323 1.623 1.00 90.19 90 ALA A N 1
ATOM 673 C CA . ALA A 1 90 ? 9.119 6.555 1.903 1.00 90.19 90 ALA A CA 1
ATOM 674 C C . ALA A 1 90 ? 8.444 6.491 3.288 1.00 90.19 90 ALA A C 1
ATOM 676 O O . ALA A 1 90 ? 7.239 6.218 3.380 1.00 90.19 90 ALA A O 1
ATOM 677 N N . PRO A 1 91 ? 9.196 6.750 4.376 1.00 93.69 91 PRO A N 1
ATOM 678 C CA . PRO A 1 91 ? 8.649 6.728 5.726 1.00 93.69 91 PRO A CA 1
ATOM 679 C C . PRO A 1 91 ? 7.456 7.674 5.869 1.00 93.69 91 PRO A C 1
ATOM 681 O O . PRO A 1 91 ? 7.478 8.800 5.370 1.00 93.69 91 PRO A O 1
ATOM 684 N N . LYS A 1 92 ? 6.416 7.224 6.582 1.00 95.25 92 LYS A N 1
ATOM 685 C CA . LYS A 1 92 ? 5.178 7.983 6.838 1.00 95.25 92 LYS A CA 1
ATOM 686 C C . LYS A 1 92 ? 4.367 8.348 5.585 1.00 95.25 92 LYS A C 1
ATOM 688 O O . LYS A 1 92 ? 3.508 9.230 5.651 1.00 95.25 92 LYS A O 1
ATOM 693 N N . ARG A 1 93 ? 4.579 7.674 4.445 1.00 95.19 93 ARG A N 1
ATOM 694 C CA . ARG A 1 93 ? 3.687 7.815 3.284 1.00 95.19 93 ARG A CA 1
ATOM 695 C C . ARG A 1 93 ? 2.279 7.366 3.674 1.00 95.19 93 ARG A C 1
ATOM 697 O O . ARG A 1 93 ? 2.042 6.200 3.977 1.00 95.19 93 ARG A O 1
ATOM 704 N N . ALA A 1 94 ? 1.342 8.308 3.657 1.00 96.38 94 ALA A N 1
ATOM 705 C CA . ALA A 1 94 ? 0.025 8.107 4.245 1.00 96.38 94 ALA A CA 1
ATOM 706 C C . ALA A 1 94 ? -0.795 6.993 3.566 1.00 96.38 94 ALA A C 1
ATOM 708 O O . ALA A 1 94 ? -1.452 6.216 4.254 1.00 96.38 94 ALA A O 1
ATOM 709 N N . LEU A 1 95 ? -0.727 6.861 2.233 1.00 96.38 95 LEU A N 1
ATOM 710 C CA . LEU A 1 95 ? -1.451 5.788 1.537 1.00 96.38 95 LEU A CA 1
ATOM 711 C 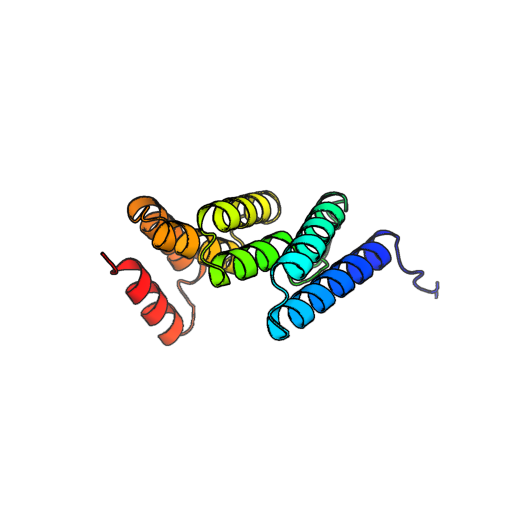C . LEU A 1 95 ? -0.821 4.404 1.781 1.00 96.38 95 LEU A C 1
ATOM 713 O O . LEU A 1 95 ? -1.569 3.446 1.956 1.00 96.38 95 LEU A O 1
ATOM 717 N N . SER A 1 96 ? 0.509 4.294 1.910 1.00 98.31 96 SER A N 1
ATOM 718 C CA . SER A 1 96 ? 1.162 3.040 2.310 1.00 98.31 96 SER A CA 1
ATOM 719 C C . SER A 1 96 ? 0.766 2.636 3.729 1.00 98.31 96 SER A C 1
ATOM 721 O O . SER A 1 96 ? 0.492 1.465 3.963 1.00 98.31 96 SER A O 1
ATOM 723 N N . LEU A 1 97 ? 0.673 3.589 4.668 1.00 98.50 97 LEU A N 1
ATOM 724 C CA . LEU A 1 97 ? 0.165 3.326 6.023 1.00 98.50 97 LEU A CA 1
ATOM 725 C C . LEU A 1 97 ? -1.303 2.880 6.006 1.00 98.50 97 LEU A C 1
ATOM 727 O O . LEU A 1 97 ? -1.666 1.938 6.704 1.00 98.50 97 LEU A O 1
ATOM 731 N N . LEU A 1 98 ? -2.145 3.514 5.186 1.00 98.25 98 LEU A N 1
ATOM 732 C CA . LEU A 1 98 ? -3.544 3.112 5.021 1.00 98.25 98 LEU A CA 1
ATOM 733 C C . LEU A 1 98 ? -3.661 1.683 4.473 1.00 98.25 98 LEU A C 1
ATOM 735 O O . LEU A 1 98 ? -4.451 0.887 4.981 1.00 98.25 98 LEU A O 1
ATOM 739 N N . GLY A 1 99 ? -2.881 1.354 3.444 1.00 98.50 99 GLY A N 1
ATOM 740 C CA . GLY A 1 99 ? -2.814 0.009 2.883 1.00 98.50 99 GLY A CA 1
ATOM 741 C C . GLY A 1 99 ? -2.303 -1.019 3.891 1.00 98.50 99 GLY A C 1
ATOM 742 O O . GLY A 1 99 ? -2.903 -2.082 4.044 1.00 98.50 99 GLY A O 1
ATOM 743 N N . LEU A 1 100 ? -1.258 -0.674 4.647 1.00 98.75 100 LEU A N 1
ATOM 744 C CA . LEU A 1 100 ? -0.706 -1.519 5.701 1.00 98.75 100 LEU A CA 1
ATOM 745 C C . LEU A 1 100 ? -1.748 -1.813 6.790 1.00 98.75 100 LEU A C 1
ATOM 747 O O . LEU A 1 100 ? -1.987 -2.976 7.106 1.00 98.75 100 LEU A O 1
ATOM 751 N N . ALA A 1 101 ? -2.440 -0.790 7.294 1.00 98.50 101 ALA A N 1
ATOM 752 C CA . ALA A 1 101 ? -3.498 -0.959 8.289 1.00 98.50 101 ALA A CA 1
ATOM 753 C C . ALA A 1 101 ? -4.628 -1.876 7.785 1.00 98.50 101 ALA A C 1
ATOM 755 O O . ALA A 1 101 ? -5.073 -2.770 8.502 1.00 98.50 101 ALA A O 1
ATOM 756 N N . ARG A 1 102 ? -5.042 -1.714 6.521 1.00 98.38 102 ARG A N 1
ATOM 757 C CA . ARG A 1 102 ? -6.039 -2.587 5.875 1.00 98.38 102 ARG A CA 1
ATOM 758 C C . ARG A 1 102 ? -5.547 -4.021 5.694 1.00 98.38 102 ARG A C 1
ATOM 760 O O . ARG A 1 102 ? -6.345 -4.946 5.788 1.00 98.38 102 ARG A O 1
ATOM 767 N N . SER A 1 103 ? -4.253 -4.218 5.440 1.00 98.69 103 SER A N 1
ATOM 768 C CA . SER A 1 103 ? -3.672 -5.561 5.343 1.00 98.69 103 SER A CA 1
ATOM 769 C C . SER A 1 103 ? -3.680 -6.287 6.682 1.00 98.69 103 SER A C 1
ATOM 771 O O . SER A 1 103 ? -4.063 -7.450 6.721 1.00 98.69 103 SER A O 1
ATOM 773 N N . PHE A 1 104 ? -3.375 -5.585 7.776 1.00 98.31 104 PHE A N 1
ATOM 774 C CA . PHE A 1 104 ? -3.513 -6.119 9.129 1.00 98.31 104 PHE A CA 1
ATOM 775 C C . PHE A 1 104 ? -4.969 -6.444 9.480 1.00 98.31 104 PHE A C 1
ATOM 777 O O . PHE A 1 104 ? -5.252 -7.516 10.004 1.00 98.31 104 PHE A O 1
ATOM 784 N N . GLU A 1 105 ? -5.906 -5.555 9.140 1.00 96.50 105 GLU A N 1
ATOM 785 C CA . GLU A 1 105 ? -7.343 -5.783 9.347 1.00 96.50 105 GLU A CA 1
ATOM 786 C C . GLU A 1 105 ? -7.817 -7.042 8.600 1.00 96.50 105 GLU A C 1
ATOM 788 O O . GLU A 1 105 ? -8.494 -7.890 9.175 1.00 96.50 105 GLU A O 1
ATOM 793 N N . GLN A 1 106 ? -7.416 -7.209 7.335 1.00 97.19 106 GLN A N 1
ATOM 794 C CA . GLN A 1 106 ? -7.825 -8.353 6.518 1.00 97.19 106 GLN A CA 1
ATOM 795 C C . GLN A 1 106 ? -7.166 -9.677 6.942 1.00 97.19 106 GLN A C 1
ATOM 797 O O . GLN A 1 106 ? -7.761 -10.733 6.724 1.00 97.19 106 GLN A O 1
ATOM 802 N N . SER A 1 107 ? -5.973 -9.646 7.546 1.00 96.31 107 SER A N 1
ATOM 803 C CA . SER A 1 107 ? -5.317 -10.838 8.108 1.00 96.31 107 SER A CA 1
ATOM 804 C C . SER A 1 107 ? -5.705 -11.133 9.564 1.00 96.31 107 SER A C 1
ATOM 806 O O . SER A 1 107 ? -5.330 -12.179 10.092 1.00 96.31 107 SER A O 1
ATOM 808 N N . GLY A 1 108 ? -6.490 -10.258 10.203 1.00 95.94 108 GLY A N 1
ATOM 809 C CA . GLY A 1 108 ? -6.996 -10.435 11.568 1.00 95.94 108 GLY A CA 1
ATOM 810 C C . GLY A 1 108 ? -6.074 -9.922 12.679 1.00 95.94 108 GLY A C 1
ATOM 811 O O . GLY A 1 108 ? -6.353 -10.157 13.854 1.00 95.94 108 GLY A O 1
ATOM 812 N N . ASP A 1 109 ? -5.000 -9.202 12.349 1.00 97.00 109 ASP A N 1
ATOM 813 C CA . ASP A 1 109 ? -4.124 -8.546 13.329 1.00 97.00 109 ASP A CA 1
ATOM 814 C C . ASP A 1 109 ? -4.685 -7.165 13.708 1.00 97.00 109 ASP A C 1
ATOM 816 O O . ASP A 1 109 ? -4.214 -6.104 13.284 1.00 97.00 109 ASP A O 1
ATOM 820 N N . THR A 1 110 ? -5.756 -7.177 14.499 1.00 95.94 110 THR A N 1
ATOM 821 C CA . THR A 1 110 ? -6.501 -5.964 14.873 1.00 95.94 110 THR A CA 1
ATOM 822 C C . THR A 1 110 ? -5.667 -4.993 15.709 1.00 95.94 110 THR A C 1
ATOM 824 O O . THR A 1 110 ? -5.820 -3.776 15.585 1.00 95.94 110 THR A O 1
ATOM 827 N N . ALA A 1 111 ? -4.729 -5.508 16.511 1.00 96.81 111 ALA A N 1
ATOM 828 C CA . ALA A 1 111 ? -3.820 -4.695 17.310 1.00 96.81 111 ALA A CA 1
ATOM 829 C C . ALA A 1 111 ? -2.865 -3.884 16.422 1.00 96.81 111 ALA A C 1
ATOM 831 O O . ALA A 1 111 ? -2.733 -2.669 16.611 1.00 96.81 111 ALA A O 1
ATOM 832 N N . ALA A 1 112 ? -2.238 -4.522 15.429 1.00 97.69 112 ALA A N 1
ATOM 833 C CA . ALA A 1 112 ? -1.373 -3.823 14.485 1.00 97.69 112 ALA A CA 1
ATOM 834 C C . ALA A 1 112 ? -2.167 -2.863 13.587 1.00 97.69 112 ALA A C 1
ATOM 836 O O . ALA A 1 112 ? -1.736 -1.727 13.384 1.00 97.69 112 ALA A O 1
ATOM 837 N N . ALA A 1 113 ? -3.361 -3.260 13.129 1.00 98.12 113 ALA A N 1
ATOM 838 C CA . ALA A 1 113 ? -4.241 -2.386 12.353 1.00 98.12 113 ALA A CA 1
ATOM 839 C C . ALA A 1 113 ? -4.570 -1.091 13.117 1.00 98.12 113 ALA A C 1
ATOM 841 O O . ALA A 1 113 ? -4.402 0.008 12.581 1.00 98.12 113 ALA A O 1
ATOM 842 N N . LEU A 1 114 ? -4.981 -1.203 14.386 1.00 97.56 114 LEU A N 1
ATOM 843 C CA . LEU A 1 114 ? -5.292 -0.055 15.240 1.00 97.56 114 LEU A CA 1
ATOM 844 C C . LEU A 1 114 ? -4.072 0.851 15.446 1.00 97.56 114 LEU A C 1
ATOM 846 O O . LEU A 1 114 ? -4.197 2.078 15.367 1.00 97.56 114 LEU A O 1
ATOM 850 N N . ALA A 1 115 ? -2.896 0.267 15.682 1.00 98.00 115 ALA A N 1
ATOM 851 C CA . ALA A 1 115 ? -1.658 1.025 15.832 1.00 98.00 115 ALA A CA 1
ATOM 852 C C . ALA A 1 115 ? -1.335 1.829 14.560 1.00 98.00 115 ALA A C 1
ATOM 854 O O . ALA A 1 115 ? -1.118 3.041 14.635 1.00 98.00 115 ALA A O 1
ATOM 855 N N . THR A 1 116 ? -1.390 1.197 13.384 1.00 98.31 116 THR A N 1
ATOM 856 C CA . THR A 1 116 ? -1.104 1.864 12.104 1.00 98.31 116 THR A CA 1
ATOM 857 C C . THR A 1 116 ? -2.153 2.927 11.756 1.00 98.31 116 THR A C 1
ATOM 859 O O . THR A 1 116 ? -1.793 4.025 11.328 1.00 98.31 116 THR A O 1
ATOM 862 N N . TYR A 1 117 ? -3.446 2.671 11.990 1.00 98.00 117 TYR A N 1
ATOM 863 C CA . TYR A 1 117 ? -4.487 3.689 11.800 1.00 98.00 117 TYR A CA 1
ATOM 864 C C . TYR A 1 117 ? -4.316 4.886 12.749 1.00 98.00 117 TYR A C 1
ATOM 866 O O . TYR A 1 117 ? -4.582 6.021 12.352 1.00 98.00 117 TYR A O 1
ATOM 874 N N . THR A 1 118 ? -3.833 4.664 13.974 1.00 96.88 118 THR A N 1
ATOM 875 C CA . THR A 1 118 ? -3.545 5.743 14.935 1.00 96.88 118 THR A CA 1
ATOM 876 C C . THR A 1 118 ? -2.392 6.630 14.457 1.00 96.88 118 THR A C 1
ATOM 878 O O . THR A 1 118 ? -2.474 7.862 14.537 1.00 96.88 118 THR A O 1
ATOM 881 N N . GLU A 1 119 ? -1.335 6.031 13.905 1.00 97.44 119 GLU A N 1
ATOM 882 C CA . GLU A 1 119 ? -0.244 6.780 13.272 1.00 97.44 119 GLU A CA 1
ATOM 883 C C . GLU A 1 119 ? -0.762 7.604 12.086 1.00 97.44 119 GLU A C 1
ATOM 885 O O . GLU A 1 119 ? -0.517 8.812 12.008 1.00 97.44 119 GLU A O 1
ATOM 890 N N . LEU A 1 120 ? -1.556 6.985 11.208 1.00 97.69 120 LEU A N 1
ATOM 891 C CA . LEU A 1 120 ? -2.168 7.673 10.076 1.00 97.69 120 LEU A CA 1
ATOM 892 C C . LEU A 1 120 ? -3.060 8.840 10.525 1.00 97.69 120 LEU A C 1
ATOM 894 O O . LEU A 1 120 ? -3.001 9.916 9.935 1.00 97.69 120 LEU A O 1
ATOM 898 N N . ASN A 1 121 ? -3.830 8.674 11.602 1.00 96.50 121 ASN A N 1
ATOM 899 C CA . ASN A 1 121 ? -4.669 9.735 12.164 1.00 96.50 121 ASN A CA 1
ATOM 900 C C . ASN A 1 121 ? -3.844 10.911 12.697 1.00 96.50 121 ASN A C 1
ATOM 902 O O . ASN A 1 121 ? -4.280 12.057 12.633 1.00 96.50 121 ASN A O 1
ATOM 906 N N . THR A 1 122 ? -2.630 10.651 13.181 1.00 96.62 122 THR A N 1
ATOM 907 C CA . THR A 1 122 ? -1.705 11.716 13.587 1.00 96.62 122 THR A CA 1
ATOM 908 C C . THR A 1 122 ? -1.260 12.538 12.373 1.00 96.62 122 THR A C 1
ATOM 910 O O . THR A 1 122 ? -1.274 13.772 12.419 1.00 96.62 122 THR A O 1
ATOM 913 N N . ILE A 1 123 ? -0.938 11.866 11.261 1.00 96.88 123 ILE A N 1
ATOM 914 C CA . ILE A 1 123 ? -0.524 12.498 9.996 1.00 96.88 123 ILE A CA 1
ATOM 915 C C . ILE A 1 123 ? -1.683 13.283 9.367 1.00 96.88 123 ILE A C 1
ATOM 917 O O . ILE A 1 123 ? -1.507 14.423 8.944 1.00 96.88 123 ILE A O 1
ATOM 921 N N . TRP A 1 124 ? -2.879 12.700 9.341 1.00 96.38 124 TRP A N 1
ATOM 922 C CA . TRP A 1 124 ? -4.089 13.293 8.767 1.00 96.38 124 TRP A CA 1
ATOM 923 C C . TRP A 1 124 ? -4.947 14.054 9.778 1.00 96.38 124 TRP A C 1
ATOM 925 O O . TRP A 1 124 ? -6.113 14.312 9.511 1.00 96.38 124 TRP A O 1
ATOM 935 N N . SER A 1 125 ? -4.381 14.487 10.906 1.00 95.50 125 SER A N 1
ATOM 936 C CA . SER A 1 125 ? -5.113 15.157 11.998 1.00 95.50 125 SER A CA 1
ATOM 937 C C . SER A 1 125 ? -5.870 16.433 11.596 1.00 95.50 125 SER A C 1
ATOM 939 O O . SER A 1 125 ? -6.746 16.883 12.331 1.00 95.50 125 SER A O 1
ATOM 941 N N . LYS A 1 126 ? -5.544 17.013 10.435 1.00 96.12 126 LYS A N 1
ATOM 942 C CA . LYS A 1 126 ? -6.194 18.197 9.849 1.00 96.12 126 LYS A CA 1
ATOM 943 C C . LYS A 1 126 ? -6.847 17.925 8.487 1.00 96.12 126 LYS A C 1
ATOM 945 O O . LYS A 1 126 ? -7.080 18.869 7.740 1.00 96.12 126 LYS A O 1
ATOM 950 N N . ALA A 1 127 ? -7.065 16.660 8.133 1.00 95.81 127 ALA A N 1
ATOM 951 C CA . ALA A 1 127 ? -7.809 16.308 6.930 1.00 95.81 127 ALA A CA 1
ATOM 952 C C . ALA A 1 127 ? -9.274 16.750 7.048 1.00 95.81 127 ALA A C 1
ATOM 954 O O . ALA A 1 127 ? -9.757 17.062 8.142 1.00 95.81 127 ALA A O 1
ATOM 955 N N . ASP A 1 128 ? -9.979 16.742 5.920 1.00 97.62 128 ASP A N 1
ATOM 956 C CA . ASP A 1 128 ? -11.389 17.102 5.892 1.00 97.62 128 ASP A CA 1
ATOM 957 C C . ASP A 1 128 ? -12.213 16.209 6.851 1.00 97.62 128 ASP A C 1
ATOM 959 O O . ASP A 1 128 ? -11.886 15.026 7.045 1.00 97.62 128 ASP A O 1
ATOM 963 N N . PRO A 1 129 ? -13.265 16.746 7.502 1.00 96.50 129 PRO A N 1
ATOM 964 C CA . PRO A 1 129 ? -13.990 16.042 8.563 1.00 96.50 129 PRO A CA 1
ATOM 965 C C . PRO A 1 129 ? -14.512 14.652 8.174 1.00 96.50 129 PRO A C 1
ATOM 967 O O . PRO A 1 129 ? -14.558 13.747 9.010 1.00 96.50 129 PRO A O 1
ATOM 970 N N . GLU A 1 130 ? -14.899 14.452 6.917 1.00 96.62 130 GLU A N 1
ATOM 971 C CA . GLU A 1 130 ? -15.342 13.170 6.374 1.00 96.62 130 GLU A CA 1
ATOM 972 C C . GLU A 1 130 ? -14.226 12.121 6.342 1.00 96.62 130 GLU A C 1
ATOM 974 O O . GLU A 1 130 ? -14.485 10.954 6.647 1.00 96.62 130 GLU A O 1
ATOM 979 N N . ILE A 1 131 ? -12.984 12.530 6.064 1.00 94.62 131 ILE A N 1
ATOM 980 C CA . ILE A 1 131 ? -11.811 11.651 6.087 1.00 94.62 131 ILE A CA 1
ATOM 981 C C . ILE A 1 131 ? -11.503 11.245 7.526 1.00 94.62 131 ILE A C 1
ATOM 983 O O . ILE A 1 131 ? -11.326 10.058 7.809 1.00 94.62 131 ILE A O 1
ATOM 987 N N . LEU A 1 132 ? -11.524 12.206 8.455 1.00 94.38 132 LEU A N 1
ATOM 988 C CA . LEU A 1 132 ? -11.337 11.936 9.884 1.00 94.38 132 LEU A CA 1
ATOM 989 C C . LEU A 1 132 ? -12.410 10.982 10.419 1.00 94.38 132 LEU A C 1
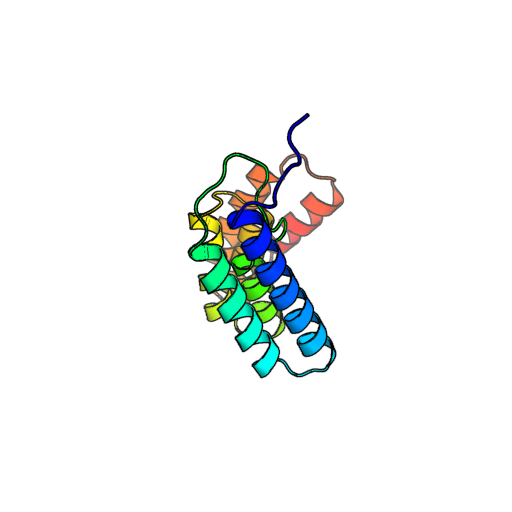ATOM 991 O O . LEU A 1 132 ? -12.096 10.022 11.123 1.00 94.38 132 LEU A O 1
ATOM 995 N N . LYS A 1 133 ? -13.676 11.196 10.046 1.00 95.00 133 LYS A N 1
ATOM 996 C CA . LYS A 1 133 ? -14.790 10.321 10.431 1.00 95.00 133 LYS A CA 1
ATOM 997 C C . LYS A 1 133 ? -14.624 8.909 9.867 1.00 95.00 133 LYS A C 1
ATOM 999 O O . LYS A 1 133 ? -14.863 7.941 10.589 1.00 95.00 133 LYS A O 1
ATOM 1004 N N . ALA A 1 134 ? -14.218 8.777 8.603 1.00 94.06 134 ALA A N 1
ATOM 1005 C CA . ALA A 1 134 ? -13.962 7.477 7.987 1.00 94.06 134 ALA A CA 1
ATOM 1006 C C . ALA A 1 134 ? -12.826 6.730 8.704 1.00 94.06 134 ALA A C 1
ATOM 1008 O O . ALA A 1 134 ? -12.977 5.552 9.027 1.00 94.06 134 ALA A O 1
ATOM 1009 N N . LEU A 1 135 ? -11.732 7.427 9.026 1.00 93.94 135 LEU A N 1
ATOM 1010 C CA . LEU A 1 135 ? -10.579 6.855 9.720 1.00 93.94 135 LEU A CA 1
ATOM 1011 C C . LEU A 1 135 ? -10.912 6.423 11.155 1.00 93.94 135 LEU A C 1
ATOM 1013 O O . LEU A 1 135 ? -10.573 5.314 11.563 1.00 93.94 135 LEU A O 1
ATOM 1017 N N . GLN A 1 136 ? -11.658 7.249 11.894 1.00 92.19 136 GLN A N 1
ATOM 1018 C CA . GLN A 1 136 ? -12.192 6.884 13.211 1.00 92.19 136 GLN A CA 1
ATOM 1019 C C . GLN A 1 136 ? -13.105 5.656 13.140 1.00 92.19 136 GLN A C 1
ATOM 1021 O O . GLN A 1 136 ? -13.117 4.843 14.063 1.00 92.19 136 GLN A O 1
ATOM 1026 N N . GLY A 1 137 ? -13.869 5.514 12.053 1.00 92.69 137 GLY A N 1
ATOM 1027 C CA . GLY A 1 137 ? -14.667 4.324 11.776 1.00 92.69 137 GLY A CA 1
ATOM 1028 C C . GLY A 1 137 ? -13.805 3.070 11.642 1.00 92.69 137 GLY A C 1
ATOM 1029 O O . GLY A 1 137 ? -14.125 2.060 12.262 1.00 92.69 137 GLY A O 1
ATOM 1030 N N . SER A 1 138 ? -12.697 3.142 10.900 1.00 91.06 138 SER A N 1
ATOM 1031 C CA . SER A 1 138 ? -11.750 2.026 10.757 1.00 91.06 138 SER A CA 1
ATOM 1032 C C . SER A 1 138 ? -11.092 1.627 12.080 1.00 91.06 138 SER A C 1
ATOM 1034 O O . SER A 1 138 ? -10.932 0.444 12.345 1.00 91.06 138 SER A O 1
ATOM 1036 N N . MET A 1 139 ? -10.779 2.589 12.953 1.00 90.44 139 MET A N 1
ATOM 1037 C CA . MET A 1 139 ? -10.176 2.322 14.270 1.00 90.44 139 MET A CA 1
ATOM 1038 C C . MET A 1 139 ? -11.126 1.662 15.282 1.00 90.44 139 MET A C 1
ATOM 1040 O O . MET A 1 139 ? -10.678 1.186 16.320 1.00 90.44 139 MET A O 1
ATOM 1044 N N . ARG A 1 140 ? -12.440 1.689 15.036 1.00 86.75 140 ARG A N 1
ATOM 1045 C CA . ARG A 1 140 ? -13.464 1.149 15.950 1.00 86.75 140 ARG A CA 1
ATOM 1046 C C . ARG A 1 140 ? -13.965 -0.236 15.550 1.00 86.75 140 ARG A C 1
ATOM 1048 O O . ARG A 1 140 ? -14.852 -0.762 16.221 1.00 86.75 140 ARG A O 1
ATOM 1055 N N . ARG A 1 141 ? -13.472 -0.791 14.441 1.00 74.56 141 ARG A N 1
ATOM 1056 C CA . ARG A 1 141 ? -13.860 -2.130 13.998 1.00 74.56 141 ARG A CA 1
ATOM 1057 C C . ARG A 1 141 ? -13.224 -3.175 14.929 1.00 74.56 141 ARG A C 1
ATOM 1059 O O . ARG A 1 141 ? -12.064 -2.990 15.292 1.00 74.56 141 ARG A O 1
ATOM 1066 N N . PRO A 1 142 ? -14.006 -4.172 15.375 1.00 53.06 142 PRO A N 1
ATOM 1067 C CA . PRO A 1 142 ? -13.558 -5.183 16.329 1.00 53.06 142 PRO A CA 1
ATOM 1068 C C . PRO A 1 142 ? -12.501 -6.120 15.744 1.00 53.06 142 PRO A C 1
ATOM 1070 O O . PRO A 1 142 ? -12.531 -6.348 14.513 1.00 53.06 142 PRO A O 1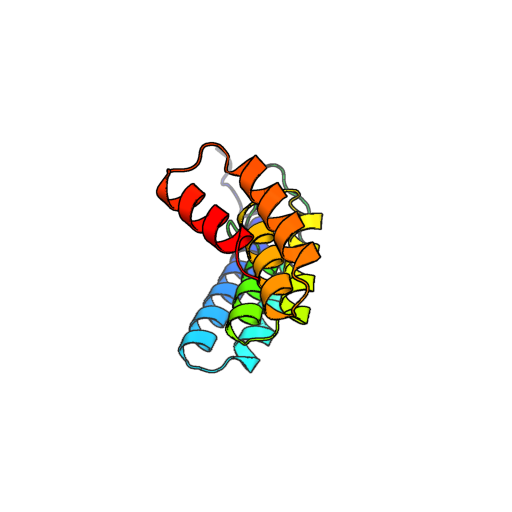
#

Sequence (142 aa):
MPHAHASPGDVQAVATMEQQLAALLLMADGKSKDALEFMTQAAAAEDRTPYEFGPPVPPKPARELLGEILLSLGRADLARVQFELSLLRAPKRALSLLGLARSFEQSGDTAAALATYTELNTIWSKADPEILKALQGSMRRP

Foldseek 3Di:
DDDPDQDPLNVLLVQLVVLQVVLVVCVVVVVNVVSLVSLVVSQVSLVPRDDDPDQDRPVDHSLLSSLVSCVVVLNLVSSLVSLVVVCVVPPPPLSSLVSNLSSCVSVVVLVVSLVSLVSSCVVCVPPDPVVNVVSVVSNPDD

Radius of gyration: 16.67 Å; chains: 1; bounding box: 36×40×42 Å

Secondary structure (DSSP, 8-state):
----PPPHHHHHHHHHHHHHHHHHHHHHTT-HHHHHHHHHHHHHHHHTS---SSS-SSSS-HHHHHHHHHHHTT-HHHHHHHHHHHHHHSTT-HHHHHHHHHHHHHHT-HHHHHHHHHHHHHHTTTS-HHHHHHHHHHHT--